Protein AF-A0AAV4A336-F1 (afdb_monomer)

Organism: NCBI:txid259542

Solvent-accessible surface area (backbone atoms only — not comparable to full-atom values): 6807 Å² total; per-residue (Å²): 117,70,68,62,56,54,56,52,53,53,52,46,51,50,52,44,51,51,53,52,51,50,40,51,53,54,68,43,66,68,83,41,69,69,42,44,51,56,51,48,62,52,66,51,86,73,74,76,86,71,78,86,73,88,41,70,59,57,54,52,26,56,48,34,69,65,32,104,56,94,58,61,50,84,45,58,67,33,49,54,51,51,30,60,42,32,66,39,55,69,60,34,52,50,52,46,48,47,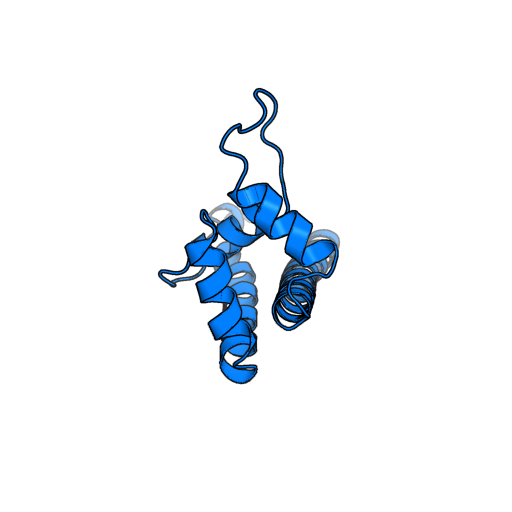50,41,49,40,65,56,52,69,54,76,73,42,80,74,79,76,75,126

Nearest PDB structures (foldseek):
  6hjl-assembly2_F  TM=1.936E-01  e=1.742E+00  Homo sapiens
  6uvf-assembly5_I  TM=2.191E-01  e=8.820E+00  Homo sapiens
  6uvg-assembly2_C  TM=2.108E-01  e=7.413E+00  Homo sapiens

Mean predicted aligned error: 8.0 Å

Sequence (116 aa):
MFEVFIADVVFTWCKKARWRLFGHVLRRDRNIPANKAMLFYFSDNKRARGRPQTTLPITLNNDLKRVATKLELTTQTDLDTLRLIAEDRPKWNALVAEIRKTAETARSDDPASGRL

Radius of gyration: 16.19 Å; Cα contacts (8 Å, |Δi|>4): 68; chains: 1; bounding box: 42×40×36 Å

Structure (mmCIF, N/CA/C/O backbone):
data_AF-A0AAV4A336-F1
#
_entry.id   AF-A0AAV4A336-F1
#
loop_
_atom_site.group_PDB
_atom_site.id
_atom_site.type_symbol
_atom_site.label_atom_id
_atom_site.label_alt_id
_atom_site.label_comp_id
_atom_site.label_asym_id
_atom_site.label_entity_id
_atom_site.label_seq_id
_atom_site.pdbx_PDB_ins_code
_atom_site.Cartn_x
_atom_site.Cartn_y
_atom_site.Cartn_z
_atom_site.occupancy
_atom_site.B_iso_or_equiv
_atom_site.auth_seq_id
_atom_site.auth_comp_id
_atom_site.auth_asym_id
_atom_site.auth_atom_id
_atom_site.pdbx_PDB_model_num
ATOM 1 N N . MET A 1 1 ? -25.144 23.500 6.198 1.00 52.28 1 MET A N 1
ATOM 2 C CA . MET A 1 1 ? -25.170 22.266 7.021 1.00 52.28 1 MET A CA 1
ATOM 3 C C . MET A 1 1 ? -25.311 20.997 6.167 1.00 52.28 1 MET A C 1
ATOM 5 O O . MET A 1 1 ? -24.522 20.089 6.366 1.00 52.28 1 MET A O 1
ATOM 9 N N . PHE A 1 2 ? -26.207 20.938 5.168 1.00 49.75 2 PHE A N 1
ATOM 10 C CA . PHE A 1 2 ? -26.354 19.763 4.280 1.00 49.75 2 PHE A CA 1
ATOM 11 C C . PHE A 1 2 ? -25.194 19.522 3.286 1.00 49.75 2 PHE A C 1
ATOM 13 O O . PHE A 1 2 ? -24.823 18.373 3.065 1.00 49.75 2 PHE A O 1
ATOM 20 N N . GLU A 1 3 ? -24.576 20.564 2.717 1.00 44.66 3 GLU A N 1
ATOM 21 C CA . GLU A 1 3 ? -23.465 20.389 1.754 1.00 44.66 3 GLU A CA 1
ATOM 22 C C . GLU A 1 3 ? -22.192 19.800 2.378 1.00 44.66 3 GLU A C 1
ATOM 24 O O . GLU A 1 3 ? -21.494 19.008 1.745 1.00 44.66 3 GLU A O 1
ATOM 29 N N . VAL A 1 4 ? -21.924 20.133 3.644 1.00 52.44 4 VAL A N 1
ATOM 30 C CA . VAL A 1 4 ? -20.757 19.632 4.387 1.00 52.44 4 VAL A CA 1
ATOM 31 C C . VAL A 1 4 ? -20.871 18.114 4.579 1.00 52.44 4 VAL A C 1
ATOM 33 O O . VAL A 1 4 ? -19.924 17.377 4.325 1.00 52.44 4 VAL A O 1
ATOM 36 N N . PHE A 1 5 ? -22.081 17.626 4.875 1.00 54.34 5 PHE A N 1
ATOM 37 C CA . PHE A 1 5 ? -22.367 16.204 5.078 1.00 54.34 5 PHE A CA 1
ATOM 38 C C . PHE A 1 5 ? -22.222 15.359 3.796 1.00 54.34 5 PHE A C 1
ATOM 40 O O . PHE A 1 5 ? -21.760 14.218 3.846 1.00 54.34 5 PHE A O 1
ATOM 47 N N . ILE A 1 6 ? -22.569 15.906 2.624 1.00 56.72 6 ILE A N 1
ATOM 48 C CA . ILE A 1 6 ? -22.444 1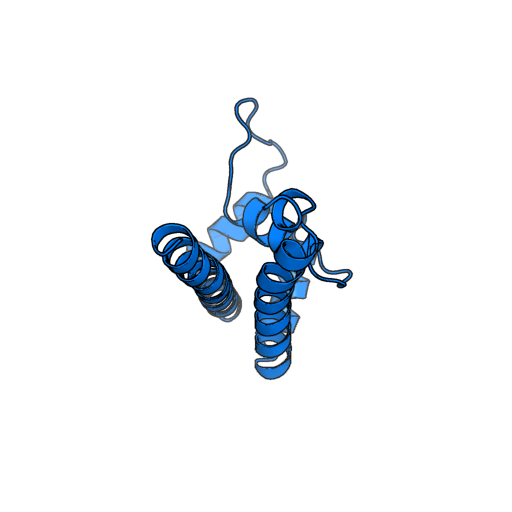5.183 1.345 1.00 56.72 6 ILE A CA 1
ATOM 49 C C . ILE A 1 6 ? -20.974 15.070 0.919 1.00 56.72 6 ILE A C 1
ATOM 51 O O . ILE A 1 6 ? -20.527 13.981 0.545 1.00 56.72 6 ILE A O 1
ATOM 55 N N . ALA A 1 7 ? -20.198 16.155 1.021 1.00 56.25 7 ALA A N 1
ATOM 56 C CA . ALA A 1 7 ? -18.762 16.132 0.724 1.00 56.25 7 ALA A CA 1
ATOM 57 C C . ALA A 1 7 ? -18.004 15.130 1.622 1.00 56.25 7 ALA A C 1
ATOM 59 O O . ALA A 1 7 ? -17.085 14.434 1.175 1.00 56.25 7 ALA A O 1
ATOM 60 N N . ASP A 1 8 ? -18.453 14.993 2.868 1.00 61.97 8 ASP A N 1
ATOM 61 C CA . ASP A 1 8 ? -17.883 14.120 3.888 1.00 61.97 8 ASP A CA 1
ATOM 62 C C . ASP A 1 8 ? -18.064 12.626 3.614 1.00 61.97 8 ASP A C 1
ATOM 64 O O . ASP A 1 8 ? -17.112 11.844 3.770 1.00 61.97 8 ASP A O 1
ATOM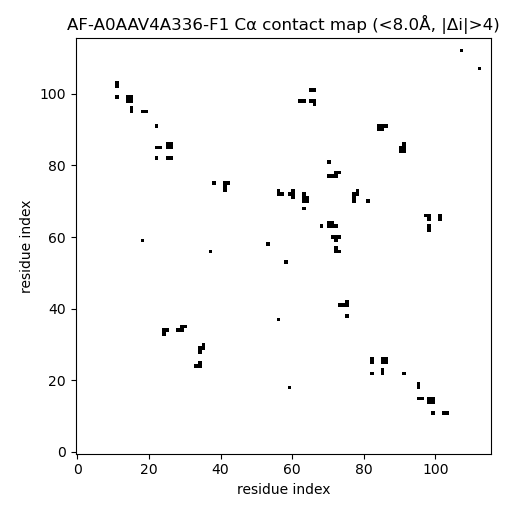 68 N N . VAL A 1 9 ? -19.262 12.234 3.175 1.00 65.94 9 VAL A N 1
ATOM 69 C CA . VAL A 1 9 ? -19.547 10.873 2.713 1.00 65.94 9 VAL A CA 1
ATOM 70 C C . VAL A 1 9 ? -18.715 10.595 1.463 1.00 65.94 9 VAL A C 1
ATOM 72 O O . VAL A 1 9 ? -17.956 9.630 1.423 1.00 65.94 9 VAL A O 1
ATOM 75 N N . VAL A 1 10 ? -18.740 11.477 0.467 1.00 71.69 10 VAL A N 1
ATOM 76 C CA . VAL A 1 10 ? -18.002 11.254 -0.786 1.00 71.69 10 VAL A CA 1
ATOM 77 C C . VAL A 1 10 ? -16.497 11.062 -0.538 1.00 71.69 10 VAL A C 1
ATOM 79 O O . VAL A 1 10 ? -15.890 10.150 -1.102 1.00 71.69 10 VAL A O 1
ATOM 82 N N . PHE A 1 11 ? -15.882 11.832 0.363 1.00 76.31 11 PHE A N 1
ATOM 83 C CA . PHE A 1 11 ? -14.446 11.729 0.637 1.00 76.31 11 PHE A CA 1
ATOM 84 C C . PHE A 1 11 ? -14.028 10.399 1.293 1.00 76.31 11 PHE A C 1
ATOM 86 O O . PHE A 1 11 ? -13.013 9.802 0.909 1.00 76.31 11 PHE A O 1
ATOM 93 N N . THR A 1 12 ? -14.805 9.901 2.259 1.00 79.69 12 THR A N 1
ATOM 94 C CA . THR A 1 12 ? -14.536 8.608 2.921 1.00 79.69 12 THR A CA 1
ATOM 95 C C . THR A 1 12 ? -14.733 7.434 1.958 1.00 79.69 12 THR A C 1
ATOM 97 O O . THR A 1 12 ? -13.918 6.503 1.925 1.00 79.69 12 THR A O 1
ATOM 100 N N . TRP A 1 13 ? -15.749 7.512 1.095 1.00 83.75 13 TRP A N 1
ATOM 101 C CA . TRP A 1 13 ? -15.980 6.547 0.021 1.00 83.75 13 TRP A CA 1
ATOM 102 C C . TRP A 1 13 ? -14.844 6.540 -1.004 1.00 83.75 13 TRP A C 1
ATOM 104 O O . TRP A 1 13 ? -14.356 5.465 -1.361 1.00 83.75 13 TRP A O 1
ATOM 114 N N . CYS A 1 14 ? -14.352 7.713 -1.409 1.00 87.94 14 CYS A N 1
ATOM 115 C CA . CYS A 1 14 ? -13.212 7.844 -2.315 1.00 87.94 14 CYS A CA 1
ATOM 116 C C . CYS A 1 14 ? -11.939 7.190 -1.755 1.00 87.94 14 CYS A C 1
ATOM 118 O O . CYS A 1 14 ? -11.236 6.493 -2.490 1.00 87.94 14 CYS A O 1
ATOM 120 N N . LYS A 1 15 ? -11.650 7.346 -0.454 1.00 90.75 15 LYS A N 1
ATOM 121 C CA . LYS A 1 15 ? -10.524 6.650 0.199 1.00 90.75 15 LYS A CA 1
ATOM 122 C C . LYS A 1 15 ? -10.693 5.136 0.138 1.00 90.75 15 LYS A C 1
ATOM 124 O O . LYS A 1 15 ? -9.806 4.434 -0.345 1.00 90.75 15 LYS A O 1
ATOM 129 N N . LYS A 1 16 ? -11.854 4.626 0.557 1.00 92.50 16 LYS A N 1
ATOM 130 C CA . LYS A 1 16 ? -12.143 3.186 0.518 1.00 92.50 16 LYS A CA 1
ATOM 131 C C . LYS A 1 16 ? -12.013 2.623 -0.900 1.00 92.50 16 LYS A C 1
ATOM 133 O O . LYS A 1 16 ? -11.397 1.575 -1.087 1.00 92.50 16 LYS A O 1
ATOM 138 N N . ALA A 1 17 ? -12.572 3.304 -1.899 1.00 94.25 17 ALA A N 1
ATOM 139 C CA . ALA A 1 17 ? -12.510 2.884 -3.296 1.00 94.25 17 ALA A CA 1
ATOM 140 C C . ALA A 1 17 ? -11.065 2.834 -3.816 1.00 94.25 17 ALA A C 1
ATOM 142 O O . ALA A 1 17 ? -10.662 1.821 -4.390 1.00 94.25 17 ALA A O 1
ATOM 143 N N . ARG A 1 18 ? -10.264 3.870 -3.535 1.00 95.50 18 ARG A N 1
ATOM 144 C CA . ARG A 1 18 ? -8.838 3.934 -3.893 1.00 95.50 18 ARG A CA 1
ATOM 145 C C . ARG A 1 18 ? -8.061 2.744 -3.343 1.00 95.50 18 ARG A C 1
ATOM 147 O O . ARG A 1 18 ? -7.365 2.069 -4.094 1.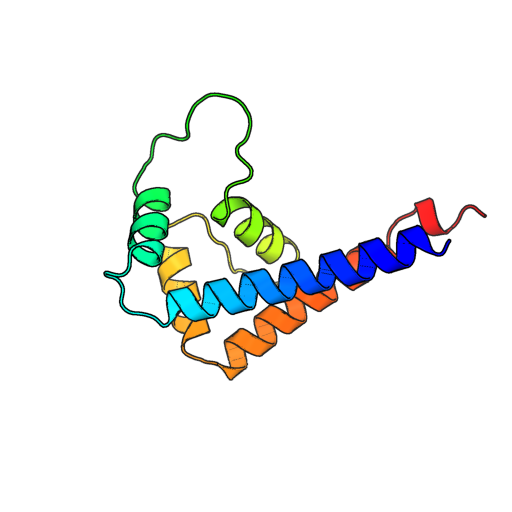00 95.50 18 ARG A O 1
ATOM 154 N N . TRP A 1 19 ? -8.219 2.448 -2.057 1.00 96.56 19 TRP A N 1
ATOM 155 C CA . TRP A 1 19 ? -7.510 1.344 -1.413 1.00 96.56 19 TRP A CA 1
ATOM 156 C C . TRP A 1 19 ? -8.004 -0.034 -1.865 1.00 96.56 19 TRP A C 1
ATOM 158 O O . TRP A 1 19 ? -7.215 -0.970 -1.991 1.00 96.56 19 TRP A O 1
ATOM 168 N N . ARG A 1 20 ? -9.293 -0.181 -2.194 1.00 96.25 20 ARG A N 1
ATOM 169 C CA . ARG A 1 20 ? -9.802 -1.412 -2.822 1.00 96.25 20 ARG A CA 1
ATOM 170 C C . ARG A 1 20 ? -9.202 -1.632 -4.208 1.00 96.25 20 ARG A C 1
ATOM 172 O O . ARG A 1 20 ? -8.777 -2.750 -4.497 1.00 96.25 20 ARG A O 1
ATOM 179 N N . LEU A 1 21 ? -9.144 -0.586 -5.033 1.00 96.69 21 LEU A N 1
ATOM 180 C CA . LEU A 1 21 ? -8.519 -0.641 -6.353 1.00 96.69 21 LEU A CA 1
ATOM 181 C C . LEU A 1 21 ? -7.026 -0.956 -6.239 1.00 96.69 21 LEU A C 1
ATOM 183 O O . LEU A 1 21 ? -6.536 -1.847 -6.926 1.00 96.69 21 LEU A O 1
ATOM 187 N N . PHE A 1 22 ? -6.317 -0.281 -5.337 1.00 97.31 22 PHE A N 1
ATOM 188 C CA . PHE A 1 22 ? -4.889 -0.503 -5.143 1.00 97.31 22 PHE A CA 1
ATOM 189 C C . PHE A 1 22 ? -4.595 -1.942 -4.706 1.00 97.31 22 PHE A C 1
ATOM 191 O O . PHE A 1 22 ? -3.792 -2.624 -5.335 1.00 97.31 22 PHE A O 1
ATOM 198 N N . GLY A 1 23 ? -5.332 -2.463 -3.722 1.00 97.69 23 GLY A N 1
ATOM 199 C CA . GLY A 1 23 ? -5.203 -3.863 -3.314 1.00 97.69 23 GLY A CA 1
ATOM 200 C C . GLY A 1 23 ? -5.571 -4.849 -4.423 1.00 97.69 23 GLY A C 1
ATOM 201 O O . GLY A 1 23 ? -5.003 -5.934 -4.494 1.00 97.69 23 GLY A O 1
ATOM 202 N N . HIS A 1 24 ? -6.510 -4.500 -5.308 1.00 97.38 24 HIS A N 1
ATOM 203 C CA . HIS A 1 24 ? -6.781 -5.306 -6.497 1.00 97.38 24 HIS A CA 1
ATOM 204 C C . HIS A 1 24 ? -5.561 -5.344 -7.422 1.00 97.38 24 HIS A C 1
ATOM 206 O O . HIS A 1 24 ? -5.126 -6.433 -7.776 1.00 97.38 24 HIS A O 1
ATOM 212 N N . VAL A 1 25 ? -4.977 -4.187 -7.752 1.00 97.25 25 VAL A N 1
ATOM 213 C CA . VAL A 1 25 ? -3.771 -4.078 -8.593 1.00 97.25 25 VAL A CA 1
ATOM 214 C C . VAL A 1 25 ? -2.595 -4.866 -8.005 1.00 97.25 25 VAL A C 1
ATOM 216 O O . VAL A 1 25 ? -1.944 -5.612 -8.738 1.00 97.25 25 VAL A O 1
ATOM 219 N N . LEU A 1 26 ? -2.363 -4.769 -6.692 1.00 96.94 26 LEU A N 1
ATOM 220 C CA . LEU A 1 26 ? -1.283 -5.489 -6.007 1.00 96.94 26 LEU A CA 1
ATOM 221 C C . LEU A 1 26 ? -1.409 -7.014 -6.134 1.00 96.94 26 LEU A C 1
ATOM 223 O O . LEU A 1 26 ? -0.403 -7.686 -6.340 1.00 96.94 26 LEU A O 1
ATOM 227 N N . ARG A 1 27 ? -2.626 -7.564 -6.094 1.00 97.19 27 ARG A N 1
ATOM 228 C CA . ARG A 1 27 ? -2.863 -9.012 -6.263 1.00 97.19 27 ARG A CA 1
ATOM 229 C C . ARG A 1 27 ? -2.789 -9.498 -7.711 1.00 97.19 27 ARG A C 1
ATOM 231 O O . ARG A 1 27 ? -2.856 -10.693 -7.976 1.00 97.19 27 ARG A O 1
ATOM 238 N N . ARG A 1 28 ? -2.749 -8.588 -8.687 1.00 96.94 28 ARG A N 1
ATOM 239 C CA . ARG A 1 28 ? -2.585 -8.962 -10.097 1.00 96.94 28 ARG A CA 1
ATOM 240 C C . ARG A 1 28 ? -1.114 -9.210 -10.415 1.00 96.94 28 ARG A C 1
ATOM 242 O O . ARG A 1 28 ? -0.219 -8.778 -9.688 1.00 96.94 28 ARG A O 1
ATOM 249 N N . ASP A 1 29 ? -0.895 -9.855 -11.557 1.00 95.88 29 ASP A N 1
ATOM 250 C CA . ASP A 1 29 ? 0.427 -10.110 -12.124 1.00 95.88 29 ASP A CA 1
ATOM 251 C C . ASP A 1 29 ? 1.302 -8.842 -12.158 1.00 95.88 29 ASP A C 1
ATOM 253 O O . ASP A 1 29 ? 0.820 -7.736 -12.431 1.00 95.88 29 ASP A O 1
ATOM 257 N N . ARG A 1 30 ? 2.602 -8.984 -11.878 1.00 93.69 30 ARG A N 1
ATOM 258 C CA . ARG A 1 30 ? 3.547 -7.854 -11.826 1.00 93.69 30 ARG A CA 1
ATOM 259 C C . ARG A 1 30 ? 3.723 -7.167 -13.185 1.00 93.69 30 ARG A C 1
ATOM 261 O O . ARG A 1 30 ? 4.055 -5.986 -13.223 1.00 93.69 30 ARG A O 1
ATOM 268 N N . ASN A 1 31 ? 3.458 -7.870 -14.283 1.00 95.62 31 ASN A N 1
ATOM 269 C CA . ASN A 1 31 ? 3.667 -7.382 -15.638 1.00 95.62 31 ASN A CA 1
ATOM 270 C C . ASN A 1 31 ? 2.522 -6.528 -16.185 1.00 95.62 31 ASN A C 1
ATOM 272 O O . ASN A 1 31 ? 2.674 -5.962 -17.273 1.00 95.62 31 ASN A O 1
ATOM 276 N N . ILE A 1 32 ? 1.404 -6.393 -15.461 1.00 96.38 32 ILE A N 1
ATOM 277 C CA . ILE A 1 32 ? 0.336 -5.487 -15.893 1.00 96.38 32 ILE A CA 1
ATOM 278 C C . ILE A 1 32 ? 0.828 -4.028 -15.879 1.00 96.38 32 ILE A C 1
ATOM 280 O O . ILE A 1 32 ? 1.643 -3.664 -15.022 1.00 96.38 32 ILE A O 1
ATOM 284 N N . PRO A 1 33 ? 0.291 -3.156 -16.752 1.00 96.81 33 PRO A N 1
ATOM 285 C CA . PRO A 1 33 ? 0.729 -1.763 -16.843 1.00 96.81 33 PRO A CA 1
ATOM 286 C C . PRO A 1 33 ? 0.692 -1.004 -15.509 1.00 96.81 33 PRO A C 1
ATOM 288 O O . PRO A 1 33 ? 1.627 -0.277 -15.193 1.00 96.81 33 PRO A O 1
ATOM 291 N N . ALA A 1 34 ? -0.340 -1.217 -14.686 1.00 94.62 34 ALA A N 1
ATOM 292 C CA . ALA A 1 34 ? -0.478 -0.535 -13.398 1.00 94.62 34 ALA A CA 1
ATOM 293 C C . ALA A 1 34 ? 0.640 -0.895 -12.401 1.00 94.62 34 ALA A C 1
ATOM 295 O O . ALA A 1 34 ? 1.176 -0.019 -11.727 1.00 94.62 34 ALA A O 1
ATOM 296 N N . ASN A 1 35 ? 1.032 -2.172 -12.336 1.00 94.62 35 ASN A N 1
ATOM 297 C CA . ASN A 1 35 ? 2.132 -2.611 -11.478 1.00 94.62 35 ASN A CA 1
ATOM 298 C C . ASN A 1 35 ? 3.478 -2.105 -12.000 1.00 94.62 35 ASN A C 1
ATOM 300 O O . ASN A 1 35 ? 4.278 -1.604 -11.214 1.00 94.62 35 ASN A O 1
ATOM 304 N N . LYS A 1 36 ? 3.699 -2.154 -13.319 1.00 94.62 36 LYS A N 1
ATOM 305 C CA . LYS A 1 36 ? 4.895 -1.573 -13.947 1.00 94.62 36 LYS A CA 1
ATOM 306 C C . LYS A 1 36 ? 5.015 -0.074 -13.672 1.00 94.62 36 LYS A C 1
ATOM 308 O O . LYS A 1 36 ? 6.101 0.383 -13.344 1.00 94.62 36 LYS A O 1
ATOM 313 N N . ALA A 1 37 ? 3.913 0.674 -13.734 1.00 92.31 37 ALA A N 1
ATOM 314 C CA . ALA A 1 37 ? 3.899 2.103 -13.425 1.00 92.31 37 ALA A CA 1
ATOM 315 C C . ALA A 1 37 ? 4.259 2.393 -11.957 1.00 92.31 37 ALA A C 1
ATOM 317 O O . ALA A 1 37 ? 5.035 3.307 -11.688 1.00 92.31 37 ALA A O 1
ATOM 318 N N . MET A 1 38 ? 3.746 1.597 -11.010 1.00 91.62 38 MET A N 1
ATOM 319 C CA . MET A 1 38 ? 4.114 1.723 -9.592 1.00 91.62 38 MET A CA 1
ATOM 320 C C . MET A 1 38 ? 5.595 1.413 -9.358 1.00 91.62 38 MET A C 1
ATOM 322 O O . MET A 1 38 ? 6.264 2.153 -8.646 1.00 91.62 38 MET A O 1
ATOM 326 N N . LEU A 1 39 ? 6.120 0.353 -9.977 1.00 90.94 39 LEU A N 1
ATOM 327 C CA . LEU A 1 39 ? 7.544 0.017 -9.898 1.00 90.94 39 LEU A CA 1
ATOM 328 C C . LEU A 1 39 ? 8.409 1.128 -10.496 1.00 90.94 39 LEU A C 1
ATOM 330 O O . LEU A 1 39 ? 9.366 1.563 -9.864 1.00 90.94 39 LEU A O 1
ATOM 334 N N . PHE A 1 40 ? 8.026 1.634 -11.670 1.00 90.06 40 PHE A N 1
ATOM 335 C CA . PHE A 1 40 ? 8.721 2.731 -12.333 1.00 90.06 40 PHE A CA 1
ATOM 336 C C . PHE A 1 40 ? 8.804 3.970 -11.432 1.00 90.06 40 PHE A C 1
ATOM 338 O O . PHE A 1 40 ? 9.887 4.527 -11.260 1.00 90.06 40 PHE A O 1
ATOM 345 N N . T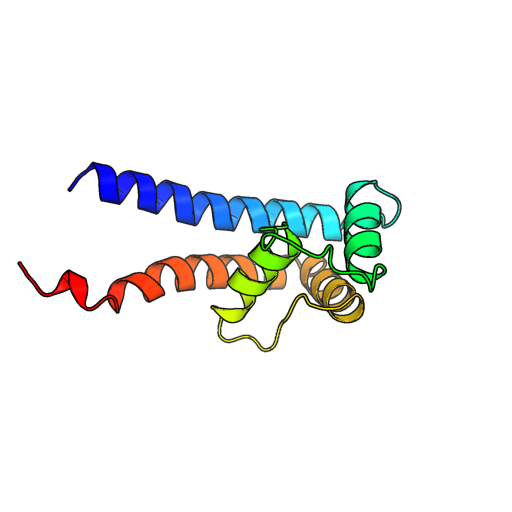YR A 1 41 ? 7.694 4.336 -10.782 1.00 88.81 41 TYR A N 1
ATOM 346 C CA . TYR A 1 41 ? 7.642 5.465 -9.853 1.00 88.81 41 TYR A CA 1
ATOM 347 C C . TYR A 1 41 ? 8.671 5.365 -8.716 1.00 88.81 41 TYR A C 1
ATOM 349 O O . TYR A 1 41 ? 9.276 6.372 -8.364 1.00 88.81 41 TYR A O 1
ATOM 357 N N . PHE A 1 42 ? 8.881 4.174 -8.142 1.00 88.31 42 PHE A N 1
ATOM 358 C CA . PHE A 1 42 ? 9.867 3.982 -7.068 1.00 88.31 42 PHE A CA 1
ATOM 359 C C . PHE A 1 42 ? 11.286 3.699 -7.573 1.00 88.31 42 PHE A C 1
ATOM 361 O O . PHE A 1 42 ? 12.225 3.786 -6.788 1.00 88.31 42 PHE A O 1
ATOM 368 N N . SER A 1 43 ? 11.450 3.365 -8.855 1.00 85.12 43 SER A N 1
ATOM 369 C CA . SER A 1 43 ? 12.763 3.186 -9.483 1.00 85.12 43 SER A CA 1
ATOM 370 C C . SER A 1 43 ? 13.397 4.505 -9.931 1.00 85.12 43 SER A C 1
ATOM 372 O O . SER A 1 43 ? 14.622 4.611 -9.997 1.00 85.12 43 SER A O 1
ATOM 374 N N . ASP A 1 44 ? 12.577 5.515 -10.241 1.00 76.25 44 ASP A N 1
ATOM 375 C CA . ASP A 1 44 ? 13.070 6.810 -10.687 1.00 76.25 44 ASP A CA 1
ATOM 376 C C . ASP A 1 44 ? 13.473 7.678 -9.487 1.00 76.25 44 ASP A C 1
ATOM 378 O O . ASP A 1 44 ? 12.648 8.222 -8.752 1.00 76.25 44 ASP A O 1
ATOM 382 N N . ASN A 1 45 ? 14.783 7.830 -9.291 1.00 61.75 45 ASN A N 1
ATOM 383 C CA . ASN A 1 45 ? 15.342 8.692 -8.250 1.00 61.75 45 ASN A CA 1
ATOM 384 C C . ASN A 1 45 ? 15.172 10.191 -8.562 1.00 61.75 45 ASN A C 1
ATOM 386 O O . ASN A 1 45 ? 15.446 11.039 -7.706 1.00 61.75 45 ASN A O 1
ATOM 390 N N . LYS A 1 46 ? 14.730 10.556 -9.773 1.00 63.16 46 LYS A N 1
ATOM 391 C CA . LYS A 1 46 ? 14.553 11.952 -10.176 1.00 63.16 46 LYS A CA 1
ATOM 392 C C . LYS A 1 46 ? 13.123 12.396 -9.903 1.00 63.16 46 LYS A C 1
ATOM 394 O O . LYS A 1 46 ? 12.268 12.418 -10.783 1.00 63.16 46 LYS A O 1
ATOM 399 N N . ARG A 1 47 ? 12.867 12.857 -8.676 1.00 63.62 47 ARG A N 1
ATOM 400 C CA . ARG A 1 47 ? 11.654 13.642 -8.407 1.00 63.62 47 ARG A CA 1
ATOM 401 C C . ARG A 1 47 ? 11.655 14.856 -9.337 1.00 63.62 47 ARG A C 1
ATOM 403 O O . ARG A 1 47 ? 12.558 15.690 -9.257 1.00 63.62 47 ARG A O 1
ATOM 410 N N . ALA A 1 48 ? 10.666 14.937 -10.226 1.00 62.56 48 ALA A N 1
ATOM 411 C CA . ALA A 1 48 ? 10.521 16.062 -11.138 1.00 62.56 48 ALA A CA 1
ATOM 412 C C . ALA A 1 48 ? 10.517 17.376 -10.338 1.00 62.56 48 ALA A C 1
ATOM 414 O O . ALA A 1 48 ? 9.742 17.552 -9.395 1.00 62.56 48 ALA A O 1
ATOM 415 N N . ARG A 1 49 ? 11.433 18.282 -10.685 1.00 59.97 49 ARG A N 1
ATOM 416 C CA . ARG A 1 49 ? 11.599 19.576 -10.016 1.00 59.97 49 ARG A CA 1
ATOM 417 C C . ARG A 1 49 ? 10.425 20.478 -10.413 1.00 59.97 49 ARG A C 1
ATOM 419 O O . ARG A 1 49 ? 10.180 20.654 -11.602 1.00 59.97 49 ARG A O 1
ATOM 426 N N . GLY A 1 50 ? 9.691 21.032 -9.446 1.00 69.19 50 GLY A N 1
ATOM 427 C CA . GLY A 1 50 ? 8.526 21.886 -9.712 1.00 69.19 50 GLY A CA 1
ATOM 428 C C . GLY A 1 50 ? 7.404 21.717 -8.686 1.00 69.19 50 GLY A C 1
ATOM 429 O O . GLY A 1 50 ? 7.658 21.382 -7.530 1.00 69.19 50 GLY A O 1
ATOM 430 N N . ARG A 1 51 ? 6.156 21.968 -9.106 1.00 62.59 51 ARG A N 1
ATOM 431 C CA . ARG A 1 51 ? 4.959 21.850 -8.256 1.00 62.59 51 ARG A CA 1
ATOM 432 C C . ARG A 1 51 ? 4.886 20.449 -7.629 1.00 62.59 51 ARG A C 1
ATOM 434 O O . ARG A 1 51 ? 5.008 19.476 -8.376 1.00 62.59 51 ARG A O 1
ATOM 441 N N . PRO A 1 52 ? 4.627 20.323 -6.311 1.00 59.56 52 PRO A N 1
ATOM 442 C CA . PRO A 1 52 ? 4.388 19.028 -5.688 1.00 59.56 52 PRO A CA 1
ATOM 443 C C . PRO A 1 52 ? 3.288 18.289 -6.449 1.00 59.56 52 PRO A C 1
ATOM 445 O O . PRO A 1 52 ? 2.141 18.740 -6.495 1.00 59.56 52 PRO A O 1
ATOM 448 N N . GLN A 1 53 ? 3.643 17.182 -7.095 1.00 65.00 53 GLN A N 1
ATOM 449 C CA . GLN A 1 53 ? 2.655 16.353 -7.760 1.00 65.00 53 GLN A CA 1
ATOM 450 C C . GLN A 1 53 ? 1.910 15.561 -6.689 1.00 65.00 53 GLN A C 1
ATOM 452 O O . GLN A 1 53 ? 2.517 14.851 -5.894 1.00 65.00 53 GLN A O 1
ATOM 457 N N . THR A 1 54 ? 0.587 15.663 -6.661 1.00 73.00 54 THR A N 1
ATOM 458 C CA . THR A 1 54 ? -0.266 14.755 -5.889 1.00 73.00 54 THR A CA 1
ATOM 459 C C . THR A 1 54 ? -0.388 13.437 -6.651 1.00 73.00 54 THR A C 1
ATOM 461 O O . THR A 1 54 ? -1.425 13.144 -7.245 1.00 73.00 54 THR A O 1
ATOM 464 N N . THR A 1 55 ? 0.701 12.670 -6.714 1.00 86.38 55 THR A N 1
ATOM 465 C CA . THR A 1 55 ? 0.694 11.355 -7.360 1.00 86.38 55 THR A CA 1
ATOM 466 C C . THR A 1 55 ? -0.020 10.340 -6.472 1.00 86.38 55 THR A C 1
ATOM 468 O O . THR A 1 55 ? -0.070 10.483 -5.246 1.00 86.38 55 THR A O 1
ATOM 471 N N . LEU A 1 56 ? -0.559 9.284 -7.087 1.00 89.56 56 LEU A N 1
ATOM 472 C CA . LEU A 1 56 ? -1.234 8.206 -6.363 1.00 89.56 56 LEU A CA 1
ATOM 473 C C . LEU A 1 56 ? -0.379 7.643 -5.200 1.00 89.56 56 LEU A C 1
ATOM 475 O O . LEU A 1 56 ? -0.919 7.550 -4.096 1.00 89.56 56 LEU A O 1
ATOM 479 N N . PRO A 1 57 ? 0.930 7.348 -5.365 1.00 91.44 57 PRO A N 1
ATOM 480 C CA . PRO A 1 57 ? 1.792 6.916 -4.261 1.00 91.44 57 PRO A CA 1
ATOM 481 C C . PRO A 1 57 ? 1.868 7.903 -3.092 1.00 91.44 57 PRO A C 1
ATOM 483 O O . PRO A 1 57 ? 1.811 7.485 -1.940 1.00 91.44 57 PRO A O 1
ATOM 486 N N . ILE A 1 58 ? 1.937 9.212 -3.364 1.00 90.81 58 ILE A N 1
ATOM 487 C CA . ILE A 1 58 ? 1.975 10.244 -2.315 1.00 90.81 58 ILE A CA 1
ATOM 488 C C . ILE A 1 58 ? 0.657 10.266 -1.542 1.00 90.81 58 ILE A C 1
ATOM 490 O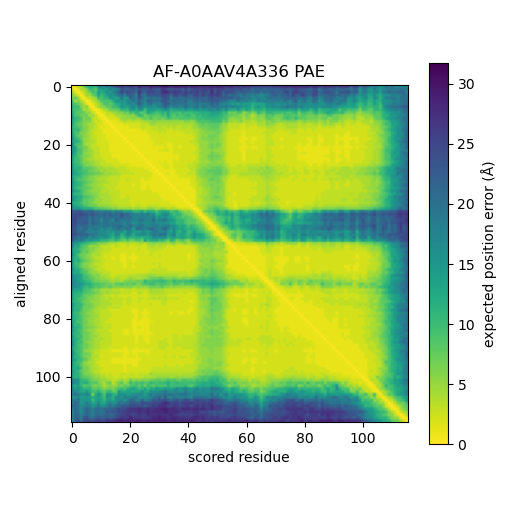 O . ILE A 1 58 ? 0.663 10.300 -0.312 1.00 90.81 58 ILE A O 1
ATOM 494 N N . THR A 1 59 ? -0.480 10.218 -2.240 1.00 92.25 59 THR A N 1
ATOM 495 C CA . THR A 1 59 ? -1.795 10.169 -1.588 1.00 92.25 59 THR A CA 1
ATOM 496 C C . THR A 1 59 ? -1.949 8.920 -0.722 1.00 92.25 59 THR A C 1
ATOM 498 O O . THR A 1 59 ? -2.403 9.029 0.413 1.00 92.25 59 THR A O 1
ATOM 501 N N . LEU A 1 60 ? -1.537 7.753 -1.224 1.00 94.25 60 LEU A N 1
ATOM 502 C CA . LEU A 1 60 ? -1.568 6.497 -0.471 1.00 94.25 60 LEU A CA 1
ATOM 503 C C . LEU A 1 60 ? -0.652 6.554 0.763 1.00 94.25 60 LEU A C 1
ATOM 505 O O . LEU A 1 60 ? -1.079 6.195 1.854 1.00 94.25 60 LEU A O 1
ATOM 509 N N . ASN A 1 61 ? 0.572 7.070 0.632 1.00 94.19 61 ASN A N 1
ATOM 510 C CA . ASN A 1 61 ? 1.480 7.217 1.771 1.00 94.19 61 ASN A CA 1
ATOM 511 C C . ASN A 1 61 ? 0.922 8.182 2.834 1.00 94.19 61 ASN A C 1
ATOM 513 O O . ASN A 1 61 ? 1.025 7.931 4.030 1.00 94.19 61 ASN A O 1
ATOM 517 N N . ASN A 1 62 ? 0.275 9.270 2.412 1.00 91.50 62 ASN A N 1
ATOM 518 C CA . ASN A 1 62 ? -0.380 10.201 3.332 1.00 91.50 62 ASN A CA 1
ATOM 519 C C . ASN A 1 62 ? -1.577 9.574 4.057 1.00 91.50 62 ASN A C 1
ATOM 521 O O . ASN A 1 62 ? -1.828 9.922 5.209 1.00 91.50 62 ASN A O 1
ATOM 525 N N . ASP A 1 63 ? -2.319 8.676 3.403 1.00 92.56 63 ASP A N 1
ATOM 526 C CA . ASP A 1 63 ? -3.362 7.898 4.072 1.00 92.56 63 ASP A CA 1
ATOM 527 C C . ASP A 1 63 ? -2.744 6.970 5.134 1.00 92.56 63 ASP A C 1
ATOM 529 O O . ASP A 1 63 ? -3.247 6.936 6.252 1.00 92.56 63 ASP A O 1
ATOM 533 N N . LEU A 1 64 ? -1.632 6.282 4.827 1.00 93.81 64 LEU A N 1
ATOM 534 C CA . LEU A 1 64 ? -0.938 5.392 5.774 1.00 93.81 64 LEU A CA 1
ATOM 535 C C . LEU A 1 64 ? -0.419 6.128 7.009 1.00 93.81 64 LEU A C 1
ATOM 537 O O . LEU A 1 64 ? -0.646 5.668 8.124 1.00 93.81 64 LEU A O 1
ATOM 541 N N . LYS A 1 65 ? 0.197 7.302 6.825 1.00 91.94 65 LYS A N 1
ATOM 542 C CA . LYS A 1 65 ? 0.714 8.139 7.923 1.00 91.94 65 LYS A CA 1
ATOM 543 C C . LYS A 1 65 ? -0.352 8.594 8.918 1.00 91.94 65 LYS A C 1
ATOM 545 O O . LYS A 1 65 ? -0.020 8.990 10.029 1.00 91.94 65 LYS A O 1
ATOM 550 N N . ARG A 1 66 ? -1.624 8.596 8.512 1.00 88.31 66 ARG A N 1
ATOM 551 C CA . ARG A 1 66 ? -2.755 8.958 9.379 1.00 88.31 66 ARG A CA 1
ATOM 552 C C . ARG A 1 66 ? -3.275 7.780 10.194 1.00 88.31 66 ARG A C 1
ATOM 554 O O . ARG A 1 66 ? -4.053 7.992 11.117 1.00 88.31 66 ARG A O 1
ATOM 561 N N . VAL A 1 67 ? -2.872 6.559 9.855 1.00 89.06 67 VAL A N 1
ATOM 562 C CA . VAL A 1 67 ? -3.186 5.366 10.635 1.00 89.06 67 VAL A CA 1
ATOM 563 C C . VAL A 1 67 ? -2.036 5.085 11.585 1.00 89.06 67 VAL A C 1
ATOM 565 O O . VAL A 1 67 ? -0.876 5.273 11.232 1.00 89.06 67 VAL A O 1
ATOM 568 N N . ALA A 1 68 ? -2.346 4.592 12.783 1.00 82.56 68 ALA A N 1
ATOM 569 C CA . ALA A 1 68 ? -1.360 4.128 13.755 1.00 82.56 68 ALA A CA 1
ATOM 570 C C . ALA A 1 68 ? -0.704 2.802 13.308 1.00 82.56 68 ALA A C 1
ATOM 572 O O . ALA A 1 68 ? -0.781 1.780 13.984 1.00 82.56 68 ALA A O 1
ATOM 573 N N . THR A 1 69 ? -0.079 2.806 12.131 1.00 83.38 69 THR A N 1
ATOM 574 C CA . THR A 1 69 ? 0.713 1.700 11.589 1.00 83.38 69 THR A CA 1
ATOM 575 C C . THR A 1 69 ? 2.133 2.178 11.328 1.00 83.38 69 THR A C 1
ATOM 577 O O . THR A 1 69 ? 2.366 3.361 11.107 1.00 83.38 69 THR A O 1
ATOM 580 N N . LYS A 1 70 ? 3.090 1.249 11.307 1.00 89.50 70 LYS A N 1
ATOM 581 C CA . LYS A 1 70 ? 4.463 1.526 10.853 1.00 89.50 70 LYS A CA 1
ATOM 582 C C . LYS A 1 70 ? 4.618 1.381 9.333 1.00 89.50 70 LYS A C 1
ATOM 584 O O . LYS A 1 70 ? 5.737 1.288 8.845 1.00 89.50 70 LYS A O 1
ATOM 589 N N . LEU A 1 71 ? 3.507 1.257 8.603 1.00 92.62 71 LEU A N 1
ATOM 590 C CA . LEU A 1 71 ? 3.533 1.055 7.162 1.00 92.62 71 LEU A CA 1
ATOM 591 C C . LEU A 1 71 ? 3.768 2.389 6.470 1.00 92.62 71 LEU A C 1
ATOM 593 O O . LEU A 1 71 ? 3.106 3.381 6.763 1.00 92.62 71 LEU A O 1
ATOM 597 N N . GLU A 1 72 ? 4.660 2.370 5.495 1.00 93.94 72 GLU A N 1
ATOM 598 C CA . GLU A 1 72 ? 4.901 3.488 4.599 1.00 93.94 72 GLU A CA 1
ATOM 599 C C . GLU A 1 72 ? 4.741 3.017 3.153 1.00 93.94 72 GLU A C 1
ATOM 601 O O . GLU A 1 72 ? 4.582 1.828 2.880 1.00 93.94 72 GLU A O 1
ATOM 606 N N . LEU A 1 73 ? 4.714 3.960 2.218 1.00 93.62 73 LEU A N 1
ATOM 607 C CA . LEU A 1 73 ? 4.796 3.694 0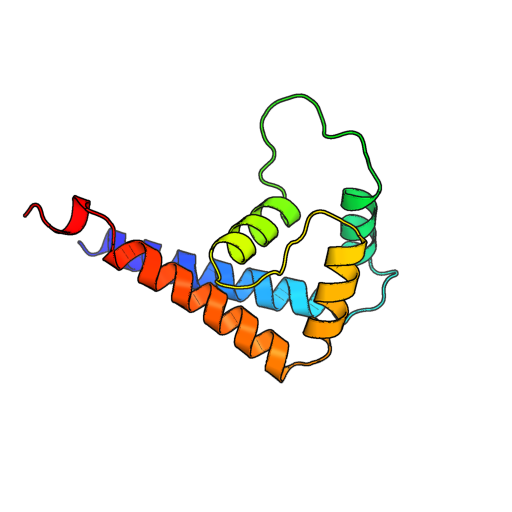.787 1.00 93.62 73 LEU A CA 1
ATOM 608 C C . LEU A 1 73 ? 5.745 4.724 0.165 1.00 93.62 73 LEU A C 1
ATOM 610 O O . LEU A 1 73 ? 5.328 5.689 -0.481 1.00 93.62 73 LEU A O 1
ATOM 614 N N . THR A 1 74 ? 7.036 4.553 0.437 1.00 91.25 74 THR A N 1
ATOM 615 C CA . THR A 1 74 ? 8.101 5.467 -0.002 1.00 91.25 74 THR A CA 1
ATOM 616 C C . THR A 1 74 ? 9.128 4.790 -0.897 1.00 91.25 74 THR A C 1
ATOM 618 O O . THR A 1 74 ? 9.734 5.460 -1.734 1.00 91.25 74 THR A O 1
ATOM 621 N N . THR A 1 75 ? 9.280 3.474 -0.761 1.00 92.50 75 THR A N 1
ATOM 622 C CA . THR A 1 75 ? 10.239 2.655 -1.500 1.00 92.50 75 THR A CA 1
ATOM 623 C C . THR A 1 75 ? 9.565 1.485 -2.215 1.00 92.50 75 THR A C 1
ATOM 625 O O . THR A 1 75 ? 8.401 1.151 -1.981 1.00 92.50 75 THR A O 1
ATOM 628 N N . GLN A 1 76 ? 10.322 0.809 -3.080 1.00 92.62 76 GLN A N 1
ATOM 629 C CA . GLN A 1 76 ? 9.879 -0.444 -3.688 1.00 92.62 76 GLN A CA 1
ATOM 630 C C . GLN A 1 76 ? 9.711 -1.568 -2.647 1.00 92.62 76 GLN A C 1
ATOM 632 O O . GLN A 1 76 ? 8.778 -2.361 -2.755 1.00 92.62 76 GLN A O 1
ATOM 637 N N . THR A 1 77 ? 10.549 -1.607 -1.609 1.00 94.44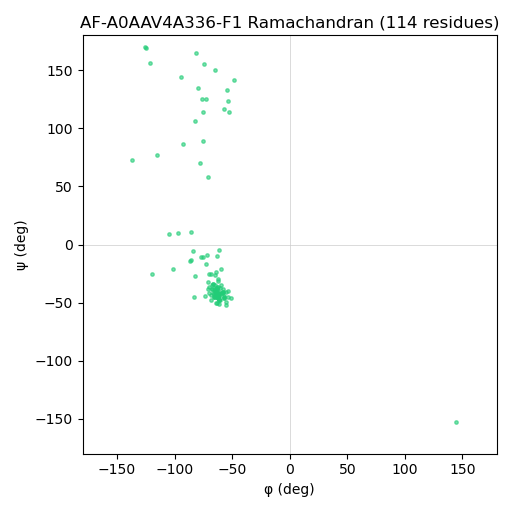 77 THR A N 1
ATOM 638 C CA . THR A 1 77 ? 10.431 -2.575 -0.505 1.00 94.44 77 THR A CA 1
ATOM 639 C C . THR A 1 77 ? 9.115 -2.408 0.254 1.00 94.44 77 THR A C 1
ATOM 641 O O . THR A 1 77 ? 8.449 -3.390 0.590 1.00 94.44 77 THR A O 1
ATOM 644 N N . ASP A 1 78 ? 8.694 -1.162 0.469 1.00 95.38 78 ASP A N 1
ATOM 645 C CA . ASP A 1 78 ? 7.399 -0.853 1.074 1.00 95.38 78 ASP A CA 1
ATOM 646 C C . ASP A 1 78 ? 6.242 -1.365 0.204 1.00 95.38 78 ASP A C 1
ATOM 648 O O . ASP A 1 78 ? 5.276 -1.947 0.703 1.00 95.38 78 ASP A O 1
ATOM 652 N N . LEU A 1 79 ? 6.356 -1.192 -1.119 1.00 95.06 79 LEU A N 1
ATOM 653 C CA . LEU A 1 79 ? 5.374 -1.683 -2.084 1.00 95.06 79 LEU A CA 1
ATOM 654 C C . LEU A 1 79 ? 5.259 -3.216 -2.050 1.00 95.06 79 LEU A C 1
ATOM 656 O O . LEU A 1 79 ? 4.143 -3.741 -2.061 1.00 95.06 79 LEU A O 1
ATOM 660 N N . ASP A 1 80 ? 6.382 -3.936 -1.987 1.00 95.62 80 ASP A N 1
ATOM 661 C CA . ASP A 1 80 ? 6.388 -5.397 -1.845 1.00 95.62 80 ASP A CA 1
ATOM 662 C C . ASP A 1 80 ? 5.802 -5.834 -0.489 1.00 95.62 80 ASP A C 1
ATOM 664 O O . ASP A 1 80 ? 5.017 -6.782 -0.435 1.00 95.62 80 ASP A O 1
ATOM 668 N N . THR A 1 81 ? 6.075 -5.098 0.592 1.00 96.31 81 THR A N 1
ATOM 669 C CA . THR A 1 81 ? 5.474 -5.348 1.915 1.00 96.31 81 THR A CA 1
ATOM 670 C C . THR A 1 81 ? 3.953 -5.192 1.877 1.00 96.31 81 THR A C 1
ATOM 672 O O . THR A 1 81 ? 3.212 -6.072 2.320 1.00 96.31 81 THR A O 1
ATOM 675 N N . LEU A 1 82 ? 3.456 -4.105 1.282 1.00 96.06 82 LEU A N 1
ATOM 676 C CA . LEU A 1 82 ? 2.021 -3.880 1.101 1.00 96.06 82 LEU A CA 1
ATOM 677 C C . LEU A 1 82 ? 1.377 -4.941 0.211 1.00 96.06 82 LEU A C 1
ATOM 679 O O . LEU A 1 82 ? 0.210 -5.272 0.411 1.00 96.06 82 LEU A O 1
ATOM 683 N N . ARG A 1 83 ? 2.123 -5.511 -0.738 1.00 96.69 83 ARG A N 1
ATOM 684 C CA . ARG A 1 83 ? 1.654 -6.624 -1.564 1.00 96.69 83 ARG A CA 1
ATOM 685 C C . ARG A 1 83 ? 1.419 -7.886 -0.740 1.00 96.69 83 ARG A C 1
ATOM 687 O O . ARG A 1 83 ? 0.360 -8.490 -0.878 1.00 96.69 83 ARG A O 1
ATOM 694 N N . LEU A 1 84 ? 2.347 -8.234 0.153 1.00 96.81 84 LEU A N 1
ATOM 695 C CA . LEU A 1 84 ? 2.180 -9.364 1.076 1.00 96.81 84 LEU A CA 1
ATOM 696 C C . LEU A 1 84 ? 0.934 -9.187 1.956 1.00 96.81 84 LEU A C 1
ATOM 698 O O . LEU A 1 84 ? 0.163 -10.126 2.142 1.00 96.81 84 LEU A O 1
ATOM 702 N N . ILE A 1 85 ? 0.695 -7.966 2.444 1.00 96.69 85 ILE A N 1
ATOM 703 C CA . ILE A 1 85 ? -0.514 -7.640 3.213 1.00 96.69 85 ILE A CA 1
ATOM 704 C C . ILE A 1 85 ? -1.763 -7.718 2.327 1.00 96.69 85 ILE A C 1
ATOM 706 O O . ILE A 1 85 ? -2.806 -8.174 2.783 1.00 96.69 85 ILE A O 1
ATOM 710 N N . ALA A 1 86 ? -1.681 -7.281 1.068 1.00 96.94 86 ALA A N 1
ATOM 711 C CA . ALA A 1 86 ? -2.808 -7.303 0.145 1.00 96.94 86 ALA A CA 1
ATOM 712 C C . ALA A 1 86 ? -3.283 -8.724 -0.172 1.00 96.94 86 ALA A C 1
ATOM 714 O O . ALA A 1 86 ? -4.498 -8.929 -0.254 1.00 96.94 86 ALA A O 1
ATOM 715 N N . GLU A 1 87 ? -2.370 -9.685 -0.339 1.00 97.50 87 GLU A N 1
ATOM 716 C CA . GLU A 1 87 ? -2.709 -11.100 -0.568 1.00 97.50 87 GLU A CA 1
ATOM 717 C C . GLU A 1 87 ? -3.556 -11.680 0.572 1.00 97.50 87 GLU A C 1
ATOM 719 O O . GLU A 1 87 ? -4.549 -12.372 0.333 1.00 97.50 87 GLU A O 1
ATOM 724 N N . ASP A 1 88 ? -3.253 -11.292 1.811 1.00 97.50 88 ASP A N 1
ATOM 725 C CA . ASP A 1 88 ? -4.093 -11.576 2.971 1.00 97.50 88 ASP A CA 1
ATOM 726 C C . ASP A 1 88 ? -5.333 -10.661 2.967 1.00 97.50 88 ASP A C 1
ATOM 728 O O . ASP A 1 88 ? -5.355 -9.552 3.504 1.00 97.50 88 ASP A O 1
ATOM 732 N N . ARG A 1 89 ? -6.405 -11.121 2.310 1.00 96.06 89 ARG A N 1
ATOM 733 C CA . ARG A 1 89 ? -7.660 -10.359 2.167 1.00 96.06 89 ARG A CA 1
ATOM 734 C C . ARG A 1 89 ? -8.239 -9.878 3.507 1.00 96.06 89 ARG A C 1
ATOM 736 O O . ARG A 1 89 ? -8.641 -8.712 3.548 1.00 96.06 89 ARG A O 1
ATOM 743 N N . PRO A 1 90 ? -8.312 -10.699 4.576 1.00 97.44 90 PRO A N 1
ATOM 744 C CA . PRO A 1 90 ? -8.698 -10.225 5.902 1.00 97.44 90 PRO A CA 1
ATOM 745 C C . PRO A 1 90 ? -7.830 -9.069 6.409 1.00 97.44 90 PRO A C 1
ATOM 747 O O . PRO A 1 90 ? -8.380 -8.021 6.754 1.00 97.44 90 PRO A O 1
ATOM 750 N N . LYS A 1 91 ? -6.495 -9.206 6.390 1.00 96.25 91 LYS A N 1
ATOM 751 C CA . LYS A 1 91 ? -5.590 -8.133 6.839 1.00 96.25 91 LYS A CA 1
ATOM 752 C C . LYS A 1 91 ? -5.724 -6.875 5.990 1.00 96.25 91 LYS A C 1
ATOM 754 O O . LYS A 1 91 ? -5.784 -5.773 6.532 1.00 96.25 91 LYS A O 1
ATOM 759 N N . TRP A 1 92 ? -5.840 -7.021 4.671 1.00 97.38 92 TRP A N 1
ATOM 760 C CA . TRP A 1 92 ? -6.065 -5.893 3.774 1.00 97.38 92 TRP A CA 1
ATOM 761 C C . TRP A 1 92 ? -7.367 -5.162 4.098 1.00 97.38 92 TRP A C 1
ATOM 763 O O . TRP A 1 92 ? -7.387 -3.940 4.205 1.00 97.38 92 TRP A O 1
ATOM 773 N N . ASN A 1 93 ? -8.467 -5.894 4.281 1.00 96.31 93 ASN A N 1
ATOM 774 C CA . ASN A 1 93 ? -9.760 -5.293 4.602 1.00 96.31 93 ASN A CA 1
ATOM 775 C C . ASN A 1 93 ? -9.738 -4.576 5.958 1.00 96.31 93 ASN A C 1
ATOM 777 O O . ASN A 1 93 ? -10.334 -3.504 6.066 1.00 96.31 93 ASN A O 1
ATOM 781 N N . ALA A 1 94 ? -9.032 -5.126 6.951 1.00 95.50 94 ALA A N 1
ATOM 782 C CA . ALA A 1 94 ? -8.816 -4.469 8.237 1.00 95.50 94 ALA A CA 1
ATOM 783 C C . ALA A 1 94 ? -8.046 -3.150 8.065 1.00 95.50 94 ALA A C 1
ATOM 785 O O . ALA A 1 94 ? -8.512 -2.110 8.522 1.00 95.50 94 ALA A O 1
ATOM 786 N N . LEU A 1 95 ? -6.947 -3.152 7.302 1.00 95.38 95 LEU A N 1
ATOM 787 C CA . LEU A 1 95 ? -6.195 -1.933 6.985 1.00 95.38 95 LEU A CA 1
ATOM 788 C C . LEU A 1 95 ? -7.078 -0.872 6.304 1.00 95.38 95 LEU A C 1
ATOM 790 O O . LEU A 1 95 ? -7.077 0.291 6.700 1.00 95.38 95 LEU A O 1
ATOM 794 N N . VAL A 1 96 ? -7.880 -1.260 5.307 1.00 95.62 96 VAL A N 1
ATOM 795 C CA . VAL A 1 96 ? -8.797 -0.329 4.623 1.00 95.62 96 VAL A CA 1
ATOM 796 C C . VAL A 1 96 ? -9.866 0.224 5.571 1.00 95.62 96 VAL A C 1
ATOM 798 O O . VAL A 1 96 ? -10.249 1.390 5.446 1.00 95.62 96 VAL A O 1
ATOM 801 N N . ALA A 1 97 ? -10.357 -0.584 6.512 1.00 92.94 97 ALA A N 1
ATOM 802 C CA . ALA A 1 97 ? -11.305 -0.133 7.524 1.00 92.94 97 ALA A CA 1
ATOM 803 C C . ALA A 1 97 ? -10.675 0.904 8.469 1.00 92.94 97 ALA A C 1
ATOM 805 O O . ALA A 1 97 ? -11.299 1.935 8.722 1.00 92.94 97 ALA A O 1
ATOM 806 N N . GLU A 1 98 ? -9.430 0.691 8.900 1.00 92.75 98 GLU A N 1
ATOM 807 C CA . GLU A 1 98 ? -8.684 1.637 9.741 1.00 92.75 98 GLU A CA 1
ATOM 808 C C . GLU A 1 98 ? -8.393 2.964 9.022 1.00 92.75 98 GLU A C 1
ATOM 810 O O . GLU A 1 98 ? -8.574 4.043 9.590 1.00 92.75 98 GLU A O 1
ATOM 815 N N . ILE A 1 99 ? -8.042 2.918 7.733 1.00 91.44 99 ILE A N 1
ATOM 816 C CA . ILE A 1 99 ? -7.851 4.122 6.901 1.00 91.44 99 ILE A CA 1
ATOM 817 C C . ILE A 1 99 ? -9.153 4.924 6.768 1.00 91.44 99 ILE A C 1
ATOM 819 O O . ILE A 1 99 ? -9.145 6.158 6.736 1.00 91.44 99 ILE A O 1
ATOM 823 N N . ARG A 1 100 ? -10.297 4.236 6.677 1.00 89.56 100 ARG A N 1
ATOM 824 C CA . ARG A 1 100 ? -11.606 4.898 6.665 1.00 89.56 100 ARG A CA 1
ATOM 825 C C . ARG A 1 100 ? -11.906 5.534 8.025 1.00 89.56 100 ARG A C 1
ATOM 827 O O . ARG A 1 100 ? -12.272 6.702 8.057 1.00 89.56 100 ARG A O 1
ATOM 834 N N . LYS A 1 101 ? -11.705 4.797 9.120 1.00 87.44 101 LYS A N 1
ATOM 835 C CA . LYS A 1 101 ? -12.004 5.248 10.487 1.00 87.44 101 LYS A CA 1
ATOM 836 C C . LYS A 1 101 ? -11.178 6.470 10.890 1.00 87.44 101 LYS A C 1
ATOM 838 O O . LYS A 1 101 ? -11.709 7.441 11.408 1.00 87.44 101 LYS A O 1
ATOM 843 N N . THR A 1 102 ? -9.890 6.484 10.569 1.00 84.12 102 THR A N 1
ATOM 844 C CA . THR A 1 102 ? -9.017 7.644 10.837 1.00 84.12 102 THR A CA 1
ATOM 845 C C . THR A 1 102 ? -9.417 8.892 10.051 1.00 84.12 102 THR A C 1
ATOM 847 O O . THR A 1 102 ? -9.185 10.009 10.507 1.00 84.12 102 THR A O 1
ATOM 850 N N . ALA A 1 103 ? -10.067 8.741 8.893 1.00 72.94 103 ALA A N 1
ATOM 851 C CA . ALA A 1 103 ? -10.655 9.870 8.176 1.00 72.94 103 ALA A CA 1
ATOM 852 C C . ALA A 1 103 ? -11.887 10.464 8.884 1.00 72.94 103 ALA A C 1
ATOM 854 O O . ALA A 1 103 ? -12.180 11.637 8.659 1.00 72.94 103 ALA A O 1
ATOM 855 N N . GLU A 1 104 ? -12.585 9.667 9.695 1.00 73.94 104 GLU A N 1
ATOM 856 C CA . GLU A 1 104 ? -13.736 10.079 10.505 1.00 73.94 104 GLU A CA 1
ATOM 857 C C . GLU A 1 104 ? -13.259 10.727 11.821 1.00 73.94 104 GLU A C 1
ATOM 859 O O . GLU A 1 104 ? -13.715 11.814 12.161 1.00 73.94 104 GLU A O 1
ATOM 864 N N . THR A 1 105 ? -12.278 10.129 12.515 1.00 71.00 105 THR A N 1
ATOM 865 C CA . THR A 1 105 ? -11.752 10.632 13.804 1.00 71.00 105 THR A CA 1
ATOM 866 C C . THR A 1 105 ? -10.928 11.914 13.677 1.00 71.00 105 THR A C 1
ATOM 868 O O . THR A 1 105 ? -11.089 12.813 14.488 1.00 71.00 105 THR A O 1
ATOM 871 N N . ALA A 1 106 ? -10.115 12.083 12.627 1.00 63.06 106 ALA A N 1
ATOM 872 C CA . ALA A 1 106 ? -9.362 13.331 12.424 1.00 63.06 106 ALA A CA 1
ATOM 873 C C . ALA A 1 106 ? -10.256 14.582 12.246 1.00 63.06 106 ALA A C 1
ATOM 875 O O . ALA A 1 106 ? -9.731 15.684 12.120 1.00 63.06 106 ALA A O 1
ATOM 876 N N . ARG A 1 107 ? -11.587 14.416 12.191 1.00 58.31 107 ARG A N 1
ATOM 877 C CA . ARG A 1 107 ? -12.569 15.504 12.170 1.00 58.31 107 ARG A CA 1
ATOM 878 C C . ARG A 1 107 ? -13.250 15.775 13.513 1.00 58.31 107 ARG A C 1
ATOM 880 O O . ARG A 1 107 ? -13.755 16.878 13.668 1.00 58.31 107 ARG A O 1
ATOM 887 N N . SER A 1 108 ? -13.286 14.835 14.469 1.00 56.25 108 SER A N 1
ATOM 888 C CA . SER A 1 108 ? -13.835 15.130 15.810 1.00 56.25 108 SER A CA 1
ATOM 889 C C . SER A 1 108 ? -12.956 16.107 16.585 1.00 56.25 108 SER A C 1
ATOM 891 O O . SER A 1 108 ? -13.449 16.833 17.442 1.00 56.25 108 SER A O 1
ATOM 893 N N . ASP A 1 109 ? -11.670 16.141 16.240 1.00 54.75 109 ASP A N 1
ATOM 894 C CA . ASP A 1 109 ? -10.644 16.903 16.947 1.00 54.75 109 ASP A CA 1
ATOM 895 C C . ASP A 1 109 ? -10.368 18.271 16.292 1.00 54.75 109 ASP A C 1
ATOM 897 O O . ASP A 1 109 ? -9.403 18.945 16.652 1.00 54.75 109 ASP A O 1
ATOM 901 N N . ASP A 1 110 ? -11.186 18.697 15.318 1.00 48.78 110 ASP A N 1
ATOM 902 C CA . ASP A 1 110 ? -11.041 20.010 14.684 1.00 48.78 110 ASP A CA 1
ATOM 90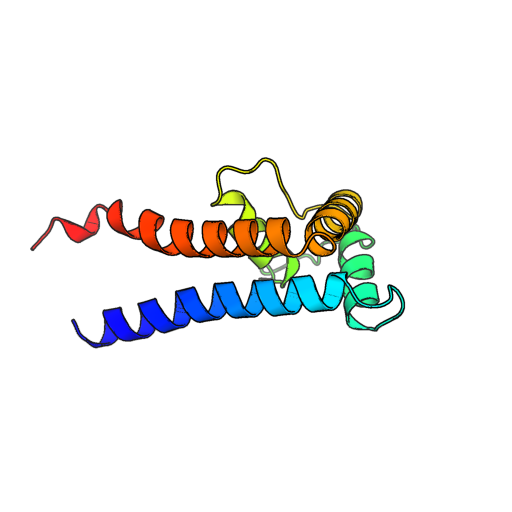3 C C . ASP A 1 110 ? -11.551 21.117 15.638 1.00 48.78 110 ASP A C 1
ATOM 905 O O . ASP A 1 110 ? -12.756 21.179 15.921 1.00 48.78 110 ASP A O 1
ATOM 909 N N . PRO A 1 111 ? -10.682 22.020 16.148 1.00 50.38 111 PRO A N 1
ATOM 910 C CA . PRO A 1 111 ? -11.060 23.058 17.114 1.00 50.38 111 PRO A CA 1
ATOM 911 C C . PRO A 1 111 ? -12.086 24.066 16.570 1.00 50.38 111 PRO A C 1
ATOM 913 O O . PRO A 1 111 ? -12.636 24.860 17.336 1.00 50.38 111 PRO A O 1
ATOM 916 N N . ALA A 1 112 ? -12.372 24.045 15.264 1.00 53.97 112 ALA A N 1
ATOM 917 C CA . ALA A 1 112 ? -13.439 24.834 14.659 1.00 53.97 112 ALA A CA 1
ATOM 918 C C . ALA A 1 112 ? -14.854 24.307 14.976 1.00 53.97 112 ALA A C 1
ATOM 920 O O . ALA A 1 112 ? -15.819 25.056 14.838 1.00 53.97 112 ALA A O 1
ATOM 921 N N . SER A 1 113 ? -15.001 23.060 15.445 1.00 50.53 113 SER A N 1
ATOM 922 C CA . SER A 1 113 ? -16.313 22.459 15.738 1.00 50.53 113 SER A CA 1
ATOM 923 C C . SER A 1 113 ? -16.968 22.971 17.034 1.00 50.53 113 SER A C 1
ATOM 925 O O . SER A 1 113 ? -18.136 22.674 17.272 1.00 50.53 113 SER A O 1
ATOM 927 N N . GLY A 1 114 ? -16.240 23.719 17.874 1.00 46.69 114 GLY A N 1
ATOM 928 C CA . GLY A 1 114 ? -16.709 24.217 19.177 1.00 46.69 114 GLY A CA 1
ATOM 929 C C . GLY A 1 114 ? -17.062 25.707 19.231 1.00 46.69 114 GLY A C 1
ATOM 930 O O . GLY A 1 114 ? -17.245 26.240 20.322 1.00 46.69 114 GLY A O 1
ATOM 931 N N . ARG A 1 115 ? -17.114 26.408 18.090 1.00 47.75 115 ARG A N 1
ATOM 932 C CA . ARG A 1 115 ? -17.565 27.809 18.023 1.00 47.75 115 ARG A CA 1
ATOM 933 C C . ARG A 1 115 ? -18.847 27.922 17.209 1.00 47.75 115 ARG A C 1
ATOM 935 O O . ARG A 1 115 ? -18.797 28.357 16.063 1.00 47.75 115 ARG A O 1
ATOM 942 N N . LEU A 1 116 ? -19.969 27.550 17.814 1.00 44.22 116 LEU A N 1
ATOM 943 C CA . LEU A 1 116 ? -21.299 28.070 17.493 1.00 44.22 116 LEU A CA 1
ATOM 944 C C . LEU A 1 116 ? -22.075 28.229 18.799 1.00 44.22 116 LEU A C 1
ATOM 946 O O . LEU A 1 116 ? -22.043 27.269 19.600 1.00 44.22 116 LEU A O 1
#

Foldseek 3Di:
DVVVVVVLVVVLVVLLVLLVVLLVVLQDDCPDPVNVVLQVVQVDPDDDPDDPDPDSQVVVQVLVVLAPDPQGRRHVVSSVVVSVQSVVVVSSVVSSVRSSVSSVVVVVPPPVVPDD

pLDDT: mean 82.73, std 16.57, range [44.22, 97.69]

Secondary structure (DSSP, 8-state):
-HHHHHHHHHHHHHHHHHHHHHHHHHHS-TTSHHHHHHHHHHH---PPSSS----HHHHHHHHHHTSSSS---SSHHHHHHHHHHHHSHHHHHHHHHHHHHHHHHTTTT-GGGG--